Protein AF-R5AA90-F1 (afdb_monomer)

Radius of gyration: 14.56 Å; Cα contacts (8 Å, |Δi|>4): 191; chains: 1; bounding box: 32×32×39 Å

Solvent-accessible surface area (backbone atoms only — not comparable to full-atom values): 7634 Å² total; per-residue (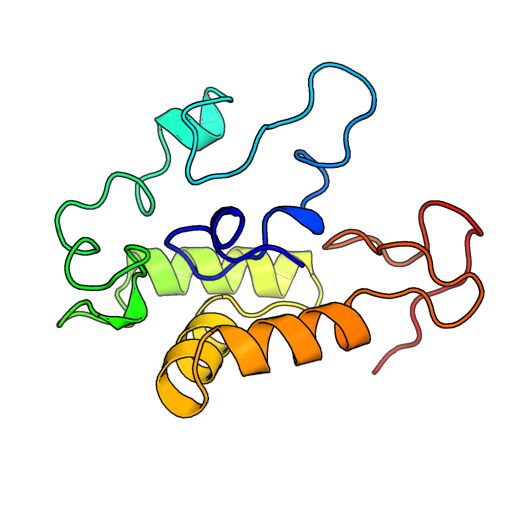Å²): 125,63,78,76,31,44,21,37,63,39,46,58,27,78,31,32,63,58,36,65,36,91,72,87,45,39,75,30,63,74,41,86,64,42,74,70,55,64,67,31,68,74,71,68,39,83,67,27,67,74,36,92,74,44,26,41,69,60,23,96,60,53,88,35,74,72,53,52,56,50,24,52,56,44,18,66,65,31,75,61,80,43,50,32,61,58,40,30,48,44,31,71,75,66,32,61,69,54,44,39,54,50,46,48,61,74,37,37,34,90,88,78,65,46,74,32,42,67,66,51,63,41,33,84,85,81,58,50,67,62,72,88,124

pLDDT: mean 90.22, std 8.74, range [44.91, 97.75]

Nearest PDB structures (foldseek):
  9avw-assembly1_C  TM=8.465E-01  e=1.377E+00  Homo sapiens
  3g9y-assembly1_A  TM=8.417E-01  e=2.031E+00  Homo sapiens
  7r7j-assembly1_A  TM=8.244E-01  e=4.146E+00  Escherichia coli K-12

Secondary structure (DSSP, 8-state):
--GGGB-TTS-BGGG-TTTS-SSS----TTS--SHHHHT-TTTT-TTS-SSSS--GGGSTTPSPHHHHHHHHHHHHHTTTS--HHHHHHHHHHH-HHHHHHHHHHHHB-TTT-PBP-TT-SB-TTT--B----

Mean predicted aligned error: 4.11 Å

Structure (mmCIF, N/CA/C/O backbone):
data_AF-R5AA90-F1
#
_entry.id   AF-R5AA90-F1
#
loop_
_atom_site.group_PDB
_atom_site.id
_atom_site.type_symbol
_atom_site.label_atom_id
_atom_site.label_alt_id
_atom_site.label_comp_id
_atom_site.label_asym_id
_atom_site.label_entity_id
_atom_site.label_seq_id
_atom_site.pdbx_PDB_ins_code
_atom_site.Cartn_x
_atom_site.Cartn_y
_atom_site.Cartn_z
_atom_site.occupancy
_atom_site.B_iso_or_equiv
_atom_site.auth_seq_id
_atom_site.auth_comp_id
_atom_site.auth_asym_id
_atom_site.auth_atom_id
_atom_site.pdbx_PDB_model_num
ATOM 1 N N . MET A 1 1 ? -9.901 -7.682 -0.817 1.00 87.62 1 MET A N 1
ATOM 2 C CA . MET A 1 1 ? -9.263 -6.435 -1.326 1.00 87.62 1 MET A CA 1
ATOM 3 C C . MET A 1 1 ? -9.341 -6.340 -2.860 1.00 87.62 1 MET A C 1
ATOM 5 O O . MET A 1 1 ? -9.481 -7.368 -3.501 1.00 87.62 1 MET A O 1
ATOM 9 N N . GLU A 1 2 ? -9.237 -5.137 -3.453 1.00 89.44 2 GLU A N 1
ATOM 10 C CA . GLU A 1 2 ? -9.438 -4.876 -4.903 1.00 89.44 2 GLU A CA 1
ATOM 11 C C . GLU A 1 2 ? -8.142 -4.472 -5.639 1.00 89.44 2 GLU A C 1
ATOM 13 O O . GLU A 1 2 ? -7.431 -3.568 -5.185 1.00 89.44 2 GLU A O 1
ATOM 18 N N . LYS A 1 3 ? -7.876 -5.041 -6.830 1.00 91.62 3 LYS A N 1
ATOM 19 C CA . LYS A 1 3 ? -6.682 -4.722 -7.657 1.00 91.62 3 LYS A CA 1
ATOM 20 C C . LYS A 1 3 ? -6.582 -3.240 -8.016 1.00 91.62 3 LYS A C 1
ATOM 22 O O . LYS A 1 3 ? -5.500 -2.657 -8.000 1.00 91.62 3 LYS A O 1
ATOM 27 N N . THR A 1 4 ? -7.720 -2.611 -8.301 1.00 90.50 4 THR A N 1
ATOM 28 C CA . THR A 1 4 ? -7.814 -1.197 -8.705 1.00 90.50 4 THR A CA 1
ATOM 29 C C . THR A 1 4 ? -7.400 -0.220 -7.599 1.00 90.50 4 THR A C 1
ATOM 31 O O . THR A 1 4 ? -7.148 0.958 -7.868 1.00 90.50 4 THR A O 1
ATOM 34 N N . LEU A 1 5 ? -7.296 -0.695 -6.352 1.00 93.69 5 LEU A N 1
ATOM 35 C CA . LEU A 1 5 ? -6.870 0.092 -5.198 1.00 93.69 5 LEU A CA 1
ATOM 36 C C . LEU A 1 5 ? -5.376 -0.049 -4.887 1.00 93.69 5 LEU A C 1
ATOM 38 O O . LEU A 1 5 ? -4.875 0.670 -4.015 1.00 93.69 5 LEU A O 1
ATOM 42 N N . ILE A 1 6 ? -4.638 -0.880 -5.626 1.00 94.38 6 ILE A N 1
ATOM 43 C CA . ILE A 1 6 ? -3.178 -0.894 -5.559 1.00 94.38 6 ILE A CA 1
ATOM 44 C C . ILE A 1 6 ? -2.636 0.349 -6.267 1.00 94.38 6 ILE A C 1
ATOM 46 O O . ILE A 1 6 ? -2.831 0.571 -7.460 1.00 94.38 6 ILE A O 1
ATOM 50 N N . ALA A 1 7 ? -1.971 1.214 -5.503 1.00 93.44 7 ALA A N 1
ATOM 51 C CA . ALA A 1 7 ? -1.340 2.414 -6.032 1.00 93.44 7 ALA A CA 1
ATOM 52 C C . ALA A 1 7 ? -0.172 2.049 -6.967 1.00 93.44 7 ALA A C 1
ATOM 54 O O . ALA A 1 7 ? 0.468 1.023 -6.749 1.00 93.44 7 ALA A O 1
ATOM 55 N N . PRO A 1 8 ? 0.250 2.938 -7.889 1.00 92.19 8 PRO A N 1
ATOM 56 C CA . PRO A 1 8 ? 1.418 2.690 -8.746 1.00 92.19 8 PRO A CA 1
ATOM 57 C C . PRO A 1 8 ? 2.715 2.380 -7.983 1.00 92.19 8 PRO A C 1
ATOM 59 O O . PRO A 1 8 ? 3.649 1.799 -8.529 1.00 92.19 8 PRO A O 1
ATOM 62 N N . CYS A 1 9 ? 2.795 2.786 -6.712 1.00 94.12 9 CYS A N 1
ATOM 63 C CA . CYS A 1 9 ? 3.907 2.485 -5.821 1.00 94.12 9 CYS A CA 1
ATOM 64 C C . CYS A 1 9 ? 3.757 1.159 -5.047 1.00 94.12 9 CYS A C 1
ATOM 66 O O . CYS A 1 9 ? 4.616 0.874 -4.236 1.00 94.12 9 CYS A O 1
ATOM 68 N N . GLY A 1 10 ? 2.693 0.372 -5.224 1.00 94.50 10 GLY A N 1
ATOM 69 C CA . GLY A 1 10 ? 2.482 -0.900 -4.510 1.00 94.50 10 GLY A CA 1
ATOM 70 C C . GLY A 1 10 ? 1.842 -0.782 -3.121 1.00 94.50 10 GLY A C 1
ATOM 71 O O . GLY A 1 10 ? 1.726 -1.770 -2.406 1.00 94.50 10 GLY A O 1
ATOM 72 N N . ILE A 1 11 ? 1.398 0.412 -2.714 1.00 95.19 11 ILE A N 1
ATOM 73 C CA . ILE A 1 11 ? 0.583 0.561 -1.496 1.00 95.19 11 ILE A CA 1
ATOM 74 C C . ILE A 1 11 ? -0.858 0.178 -1.821 1.00 95.19 11 ILE A C 1
ATOM 76 O O . ILE A 1 11 ? -1.441 0.743 -2.749 1.00 95.19 11 ILE A O 1
ATOM 80 N N . ASN A 1 12 ? -1.465 -0.675 -1.002 1.00 96.00 12 ASN A N 1
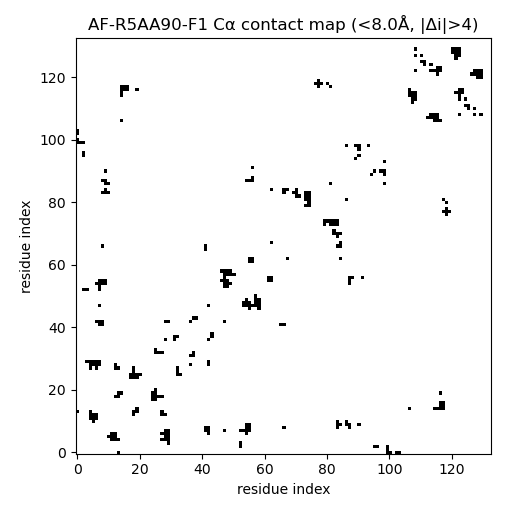ATOM 81 C CA . ASN A 1 12 ? -2.906 -0.866 -1.021 1.00 96.00 12 ASN A CA 1
ATOM 82 C C . ASN A 1 12 ? -3.618 0.354 -0.408 1.00 96.00 12 ASN A C 1
ATOM 84 O O . ASN A 1 12 ? -3.457 0.677 0.769 1.00 96.00 12 ASN A O 1
ATOM 88 N N . CYS A 1 13 ? -4.402 1.077 -1.210 1.00 95.06 13 CYS A N 1
ATOM 89 C CA . CYS A 1 13 ? -5.071 2.290 -0.745 1.00 95.06 13 CYS A CA 1
ATOM 90 C C . CYS A 1 13 ? -6.128 2.015 0.330 1.00 95.06 13 CYS A C 1
ATOM 92 O O . CYS A 1 13 ? -6.384 2.925 1.116 1.00 95.06 13 CYS A O 1
ATOM 94 N N . LEU A 1 14 ? -6.693 0.802 0.407 1.00 95.25 14 LEU A N 1
ATOM 95 C CA . LEU A 1 14 ? -7.717 0.443 1.398 1.00 95.25 14 LEU A CA 1
ATOM 96 C C . LEU A 1 14 ? -7.247 0.684 2.832 1.00 95.25 14 LEU A C 1
ATOM 98 O O . LEU A 1 14 ? -8.033 1.094 3.681 1.00 95.25 14 LEU A O 1
ATOM 102 N N . VAL A 1 15 ? -5.956 0.492 3.092 1.00 94.75 15 VAL A N 1
ATOM 103 C CA . VAL A 1 15 ? -5.356 0.616 4.428 1.00 94.75 15 VAL A CA 1
ATOM 104 C C . VAL A 1 15 ? -4.809 2.024 4.701 1.00 94.75 15 VAL A C 1
ATOM 106 O O . VAL A 1 15 ? -4.272 2.314 5.768 1.00 94.75 15 VAL A O 1
ATOM 109 N N . CYS A 1 16 ? -4.939 2.948 3.746 1.00 93.31 16 CYS A N 1
ATOM 110 C CA . CYS A 1 16 ? -4.505 4.329 3.903 1.00 93.31 16 CYS A CA 1
ATOM 111 C C . CYS A 1 16 ? -5.513 5.135 4.731 1.00 93.31 16 CYS A C 1
ATOM 113 O O . CYS A 1 16 ? -6.687 5.224 4.379 1.00 93.31 16 CYS A O 1
ATOM 115 N N . GLY A 1 17 ? -5.041 5.868 5.743 1.00 90.88 17 GLY A N 1
ATOM 116 C CA . GLY A 1 17 ? -5.927 6.704 6.562 1.00 90.88 17 GLY A CA 1
ATOM 117 C C . GLY A 1 17 ? -6.647 7.829 5.808 1.00 90.88 17 GLY A C 1
ATOM 118 O O . GLY A 1 17 ? -7.694 8.282 6.247 1.00 90.88 17 GLY A O 1
ATOM 119 N N . MET A 1 18 ? -6.142 8.274 4.647 1.00 91.31 18 MET A N 1
ATOM 120 C CA . MET A 1 18 ? -6.876 9.223 3.792 1.00 91.31 18 MET A CA 1
ATOM 121 C C . MET A 1 18 ? -8.030 8.562 3.031 1.00 91.31 18 MET A C 1
ATOM 123 O O . MET A 1 18 ? -8.995 9.249 2.706 1.00 91.31 18 MET A O 1
ATOM 127 N N . TYR A 1 19 ? -7.909 7.271 2.710 1.00 93.50 19 TYR A N 1
ATOM 128 C CA . TYR A 1 19 ? -8.972 6.486 2.082 1.00 93.50 19 TYR A CA 1
ATOM 129 C C . TYR A 1 19 ? -10.060 6.148 3.104 1.00 93.50 19 TYR A C 1
ATOM 131 O O . TYR A 1 19 ? -11.238 6.315 2.823 1.00 93.50 19 TYR A O 1
ATOM 139 N N . GLN A 1 20 ? -9.662 5.784 4.327 1.00 93.62 20 GLN A N 1
ATOM 140 C CA . GLN A 1 20 ? -10.571 5.414 5.419 1.00 93.62 20 GLN A CA 1
ATOM 141 C C . GLN A 1 20 ? -11.255 6.607 6.126 1.00 93.62 20 GLN A C 1
ATOM 143 O O . GLN A 1 20 ? -11.927 6.425 7.141 1.00 93.62 20 GLN A O 1
ATOM 148 N N . LYS A 1 21 ? -11.102 7.848 5.640 1.00 90.94 21 LYS A N 1
ATOM 149 C CA . LYS A 1 21 ? -11.766 9.011 6.256 1.00 90.94 21 LYS A CA 1
ATOM 150 C C . LYS A 1 21 ? -13.288 8.908 6.147 1.00 90.94 21 LYS A C 1
ATOM 152 O O . LYS A 1 21 ? -13.815 8.612 5.085 1.00 90.94 21 LYS A O 1
ATOM 157 N N . LYS A 1 22 ? -13.997 9.288 7.216 1.00 89.56 22 LYS A N 1
ATOM 158 C CA . LYS A 1 22 ? -15.471 9.354 7.220 1.00 89.56 22 LYS A CA 1
ATOM 159 C C . LYS A 1 22 ? -16.026 10.464 6.320 1.00 89.56 22 LYS A C 1
ATOM 161 O O . LYS A 1 22 ? -17.030 10.267 5.649 1.00 89.56 22 LYS A O 1
ATOM 166 N N . LYS A 1 23 ? -15.379 11.633 6.321 1.00 91.56 23 LYS A N 1
ATO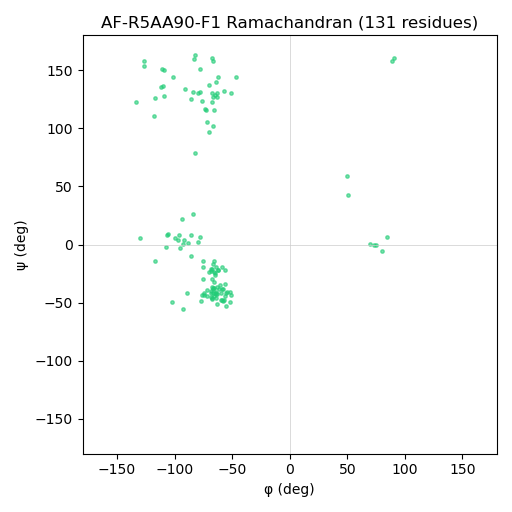M 167 C CA . LYS A 1 23 ? -15.775 12.802 5.526 1.00 91.56 23 LYS A CA 1
ATOM 168 C C . LYS A 1 23 ? -14.770 13.022 4.398 1.00 91.56 23 LYS A C 1
ATOM 170 O O . LYS A 1 23 ? -13.567 13.079 4.662 1.00 91.56 23 LYS A O 1
ATOM 175 N N . ASP A 1 24 ? -15.280 13.137 3.175 1.00 87.62 24 ASP A N 1
ATOM 176 C CA . ASP A 1 24 ? -14.518 13.363 1.940 1.00 87.62 24 ASP A CA 1
ATOM 177 C C . ASP A 1 24 ? -13.328 12.394 1.755 1.00 87.62 24 ASP A C 1
ATOM 179 O O . ASP A 1 24 ? -12.168 12.827 1.670 1.00 87.62 24 ASP A O 1
ATOM 183 N N . PRO A 1 25 ? -13.576 11.067 1.719 1.00 90.81 25 PRO A N 1
ATOM 184 C CA . PRO A 1 25 ? -12.512 10.084 1.568 1.00 90.81 25 PRO A CA 1
ATOM 185 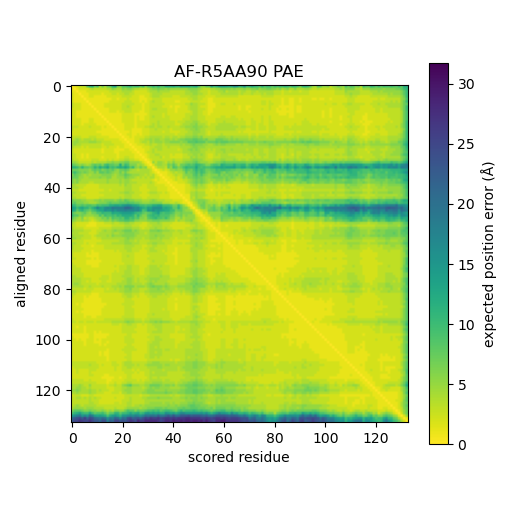C C . PRO A 1 25 ? -11.771 10.225 0.237 1.00 90.81 25 PRO A C 1
ATOM 187 O O . PRO A 1 25 ? -12.339 10.485 -0.828 1.00 90.81 25 PRO A O 1
ATOM 190 N N . CYS A 1 26 ? -10.463 9.977 0.283 1.00 92.50 26 CYS A N 1
ATOM 191 C CA . CYS A 1 26 ? -9.677 9.754 -0.922 1.00 92.50 26 CYS A CA 1
ATOM 192 C C . CYS A 1 26 ? -10.185 8.488 -1.626 1.00 92.50 26 CYS A C 1
ATOM 194 O O . CYS A 1 26 ? -10.175 7.424 -1.028 1.00 92.50 26 CYS A O 1
ATOM 196 N N . LYS A 1 27 ? -10.522 8.554 -2.917 1.00 91.44 27 LYS A N 1
ATOM 197 C CA . LYS A 1 27 ? -10.976 7.382 -3.705 1.00 91.44 27 LYS A CA 1
ATOM 198 C C . LYS A 1 27 ? -9.826 6.526 -4.274 1.00 91.44 27 LYS A C 1
ATOM 200 O O . LYS A 1 27 ? -9.961 5.916 -5.325 1.00 91.44 27 LYS A O 1
ATOM 205 N N . GLY A 1 28 ? -8.660 6.541 -3.627 1.00 91.69 28 GLY A N 1
ATOM 206 C CA . GLY A 1 28 ? -7.476 5.783 -4.049 1.00 91.69 28 GLY A CA 1
ATOM 207 C C . GLY A 1 28 ? -6.530 6.529 -4.999 1.00 91.69 28 GLY A C 1
ATOM 208 O O . GLY A 1 28 ? -6.871 7.538 -5.618 1.00 91.69 28 GLY A O 1
ATOM 209 N N . CYS A 1 29 ? -5.289 6.044 -5.081 1.00 90.94 29 CYS A N 1
ATOM 210 C CA . CYS A 1 29 ? -4.211 6.684 -5.838 1.00 90.94 29 CYS A CA 1
ATOM 211 C C . CYS A 1 29 ? -4.336 6.504 -7.352 1.00 90.94 29 CYS A C 1
ATOM 213 O O . CYS A 1 29 ? -3.769 7.314 -8.081 1.00 90.94 29 CYS A O 1
ATOM 215 N N . MET A 1 30 ? -5.102 5.525 -7.832 1.00 85.81 30 MET A N 1
ATOM 216 C CA . MET A 1 30 ? -5.403 5.378 -9.260 1.00 85.81 30 MET A CA 1
ATOM 217 C C . MET A 1 30 ? -6.347 6.486 -9.761 1.00 85.81 30 MET A C 1
ATOM 219 O O . MET A 1 30 ? -6.268 6.898 -10.914 1.00 85.81 30 MET A O 1
ATOM 223 N N . ILE A 1 31 ? -7.135 7.097 -8.867 1.00 85.00 31 ILE A N 1
ATOM 224 C CA . ILE A 1 31 ? -8.063 8.192 -9.181 1.00 85.00 31 ILE A CA 1
ATOM 225 C C . ILE A 1 31 ? -7.456 9.545 -8.756 1.00 85.00 31 ILE A C 1
ATOM 227 O O . ILE A 1 31 ? -6.714 9.661 -7.774 1.00 85.00 31 ILE A O 1
ATOM 231 N N . ARG A 1 32 ? -7.695 10.618 -9.520 1.00 76.06 32 ARG A N 1
ATOM 232 C CA . ARG A 1 32 ? -7.231 11.986 -9.192 1.00 76.06 32 ARG A CA 1
ATOM 233 C C . ARG A 1 32 ? -8.181 12.656 -8.192 1.00 76.06 32 ARG A C 1
ATOM 235 O O . ARG A 1 32 ? -8.998 13.480 -8.571 1.00 76.06 32 ARG A O 1
ATOM 242 N N . THR A 1 33 ? -8.062 12.299 -6.918 1.00 74.44 33 THR A N 1
ATOM 243 C CA . THR A 1 33 ? -9.038 12.674 -5.873 1.00 74.44 33 THR A CA 1
ATOM 244 C C . THR A 1 33 ? -8.574 13.826 -4.991 1.00 74.44 33 THR A C 1
ATOM 246 O O . THR A 1 33 ? -9.299 14.788 -4.787 1.00 74.44 33 THR A O 1
ATOM 249 N N . THR A 1 34 ? -7.348 13.750 -4.475 1.00 79.94 34 THR A N 1
ATOM 250 C CA . THR A 1 34 ? -6.782 14.758 -3.568 1.00 79.94 34 THR A CA 1
ATOM 251 C C . THR A 1 34 ? -5.659 15.533 -4.245 1.00 79.94 34 THR A C 1
ATOM 253 O O . THR A 1 34 ? -4.921 14.967 -5.055 1.00 79.94 34 THR A O 1
ATOM 256 N N . ARG A 1 35 ? -5.442 16.798 -3.849 1.00 80.88 35 ARG A N 1
ATOM 257 C CA . ARG A 1 35 ? -4.302 17.605 -4.331 1.00 80.88 35 ARG A CA 1
ATOM 258 C C . ARG A 1 35 ? -2.968 16.867 -4.163 1.00 80.88 35 ARG A C 1
ATOM 260 O O . ARG A 1 35 ? -2.152 16.864 -5.075 1.00 80.88 35 ARG A O 1
ATOM 267 N N . LYS A 1 36 ? -2.772 16.170 -3.032 1.00 78.38 36 LYS A N 1
ATOM 268 C CA . LYS A 1 36 ? -1.569 15.355 -2.768 1.00 78.38 36 LYS A CA 1
ATOM 269 C C . LYS A 1 36 ? -1.419 14.183 -3.746 1.00 78.38 36 LYS A C 1
ATOM 271 O O . LYS A 1 36 ? -0.319 13.949 -4.234 1.00 78.38 36 LYS A O 1
ATOM 276 N N . SER A 1 37 ? -2.506 13.472 -4.056 1.00 80.88 37 SER A N 1
ATOM 277 C CA . SER A 1 37 ? -2.504 12.416 -5.082 1.00 80.88 37 SER A CA 1
ATOM 278 C C . SER A 1 37 ? -2.204 12.997 -6.467 1.00 80.88 37 SER A C 1
ATOM 280 O O . SER A 1 37 ? -1.411 12.432 -7.213 1.00 80.88 37 SER A O 1
ATOM 282 N N . GLN A 1 38 ? -2.772 14.159 -6.798 1.00 84.12 38 GLN A N 1
ATOM 283 C CA . GLN A 1 38 ? -2.613 14.803 -8.105 1.00 84.12 38 GLN A CA 1
ATOM 284 C C . GLN A 1 38 ? -1.184 15.271 -8.401 1.00 84.12 38 GLN A C 1
ATOM 286 O O . GLN A 1 38 ? -0.788 15.238 -9.562 1.00 84.12 38 GLN A O 1
ATOM 291 N N . ILE A 1 39 ? -0.415 15.680 -7.389 1.00 88.19 39 ILE A N 1
ATOM 292 C CA . ILE A 1 39 ? 0.977 16.145 -7.549 1.00 88.19 39 ILE A CA 1
ATOM 293 C C . ILE A 1 39 ? 2.020 15.051 -7.269 1.00 88.19 39 ILE A C 1
ATOM 295 O O . ILE A 1 39 ? 3.219 15.323 -7.259 1.00 88.19 39 ILE A O 1
ATOM 299 N N . CYS A 1 40 ? 1.593 13.812 -7.006 1.00 89.81 40 CYS A N 1
ATOM 300 C CA . CYS A 1 40 ? 2.503 12.730 -6.647 1.00 89.81 40 CYS A CA 1
ATOM 301 C C . CYS A 1 40 ? 3.437 12.373 -7.815 1.00 89.81 40 CYS A C 1
ATOM 303 O O . CYS A 1 40 ? 3.008 11.853 -8.844 1.00 89.81 40 CYS A O 1
ATOM 305 N N . VAL A 1 41 ? 4.742 12.587 -7.622 1.00 91.19 41 VAL A N 1
ATOM 306 C CA . VAL A 1 41 ? 5.776 12.338 -8.643 1.00 91.19 41 VAL A CA 1
ATOM 307 C C . VAL A 1 41 ? 5.923 10.867 -9.039 1.00 91.19 41 VAL A C 1
ATOM 309 O O . VAL A 1 41 ? 6.407 10.589 -10.131 1.00 91.19 41 VAL A O 1
ATOM 312 N N . ILE A 1 42 ? 5.539 9.929 -8.164 1.00 91.50 42 ILE A N 1
ATOM 313 C CA . ILE A 1 42 ? 5.563 8.492 -8.478 1.00 91.50 42 ILE A CA 1
ATOM 314 C C . ILE A 1 42 ? 4.371 8.131 -9.360 1.00 91.50 42 ILE A C 1
ATOM 316 O O . ILE A 1 42 ? 4.554 7.534 -10.412 1.00 91.50 42 ILE A O 1
ATOM 320 N N . LYS A 1 43 ? 3.165 8.567 -8.979 1.00 88.19 43 LYS A N 1
ATOM 321 C CA . LYS A 1 43 ? 1.942 8.353 -9.764 1.00 88.19 43 LYS A CA 1
ATOM 322 C C . LYS A 1 43 ? 2.030 8.979 -11.157 1.00 88.19 43 LYS A C 1
ATOM 324 O O . LYS A 1 43 ? 1.591 8.381 -12.128 1.00 88.19 43 LYS A O 1
ATOM 329 N N . ASN A 1 44 ? 2.586 10.185 -11.249 1.00 89.12 44 ASN A N 1
ATOM 330 C CA . ASN A 1 44 ? 2.693 10.924 -12.507 1.00 89.12 44 ASN A CA 1
ATOM 331 C C . ASN A 1 44 ? 3.946 10.550 -13.319 1.00 89.12 44 ASN A C 1
ATOM 333 O O . ASN A 1 44 ? 4.267 11.220 -14.299 1.00 89.12 44 ASN A O 1
ATOM 337 N N . CYS A 1 45 ? 4.689 9.518 -12.911 1.00 89.88 45 CYS A N 1
ATOM 338 C CA . CYS A 1 45 ? 5.867 9.068 -13.635 1.00 89.88 45 CYS A CA 1
ATOM 339 C C . CYS A 1 45 ? 5.457 8.483 -14.996 1.00 89.88 45 CYS A C 1
ATOM 341 O O . CYS A 1 45 ? 4.627 7.582 -15.073 1.00 89.88 45 CYS A O 1
ATOM 343 N N . SER A 1 46 ? 6.057 8.955 -16.091 1.00 84.19 46 SER A N 1
ATOM 344 C CA . SER A 1 46 ? 5.786 8.410 -17.431 1.00 84.19 46 SER A CA 1
ATOM 345 C C . SER A 1 46 ? 6.315 6.984 -17.620 1.00 84.19 46 SER A C 1
ATOM 347 O O . SER A 1 46 ? 5.818 6.260 -18.471 1.00 84.19 46 SER A O 1
ATOM 349 N N . GLN A 1 47 ? 7.288 6.571 -16.803 1.00 81.19 47 GLN A N 1
ATOM 350 C CA . GLN A 1 47 ? 8.010 5.302 -16.935 1.00 81.19 47 GLN A CA 1
ATOM 351 C C . GLN A 1 47 ? 7.313 4.105 -16.265 1.00 81.19 47 GLN A C 1
ATOM 353 O O . GLN A 1 47 ? 7.768 2.981 -16.434 1.00 81.19 47 GLN A O 1
ATOM 358 N N . SER A 1 48 ? 6.257 4.318 -15.472 1.00 68.50 48 SER A N 1
ATOM 359 C CA . SER A 1 48 ? 5.584 3.261 -14.693 1.00 68.50 48 SER A CA 1
ATOM 360 C C . SER A 1 48 ? 4.384 2.634 -15.415 1.00 68.50 48 SER A C 1
ATOM 362 O O . SER A 1 48 ? 3.487 2.121 -14.759 1.00 68.50 48 SER A O 1
ATOM 364 N N . ARG A 1 49 ? 4.316 2.733 -16.749 1.00 66.31 49 ARG A N 1
ATOM 365 C CA . ARG A 1 49 ? 3.117 2.409 -17.550 1.00 66.31 49 ARG A CA 1
ATOM 366 C C . ARG A 1 49 ? 3.139 1.028 -18.216 1.00 66.31 49 ARG A C 1
ATOM 368 O O . ARG A 1 49 ? 2.253 0.739 -19.004 1.00 66.31 49 ARG A O 1
ATOM 375 N N . TRP A 1 50 ? 4.145 0.207 -17.931 1.00 66.81 50 TRP A N 1
ATOM 376 C CA . TRP A 1 50 ? 4.416 -1.024 -18.687 1.00 66.81 50 TRP A CA 1
ATOM 377 C C . TRP A 1 50 ? 3.752 -2.286 -18.122 1.00 66.81 50 TRP A C 1
ATOM 379 O O . TRP A 1 50 ? 3.987 -3.374 -18.632 1.00 66.81 50 TRP A O 1
ATOM 389 N N . THR A 1 51 ? 2.947 -2.160 -17.069 1.00 70.88 51 THR A N 1
ATOM 390 C CA . THR A 1 51 ? 2.215 -3.268 -16.440 1.00 70.88 51 THR A CA 1
ATOM 391 C C . THR A 1 51 ? 0.728 -2.935 -16.348 1.00 70.88 51 THR A C 1
ATOM 393 O O . THR A 1 51 ? 0.359 -1.759 -16.383 1.00 70.88 51 THR A O 1
ATOM 396 N N . ASP A 1 52 ? -0.123 -3.958 -16.240 1.00 71.88 52 ASP A N 1
ATOM 397 C CA . ASP A 1 52 ? -1.550 -3.805 -15.945 1.00 71.88 52 ASP A CA 1
ATOM 398 C C . ASP A 1 52 ? -1.888 -4.500 -14.608 1.00 71.88 52 ASP A C 1
ATOM 400 O O . ASP A 1 52 ? -1.801 -5.727 -14.526 1.00 71.88 52 ASP A O 1
ATOM 404 N N . PRO A 1 53 ? -2.210 -3.749 -13.533 1.00 75.38 53 PRO A N 1
ATOM 405 C CA . PRO A 1 53 ? -2.223 -2.285 -13.457 1.00 75.38 53 PRO A CA 1
ATOM 406 C C . PRO A 1 53 ? -0.808 -1.667 -13.556 1.00 75.38 53 PRO A C 1
ATOM 408 O O . PRO A 1 53 ? 0.180 -2.350 -13.283 1.00 75.38 53 PRO A O 1
ATOM 411 N N . PRO A 1 54 ? -0.682 -0.365 -13.895 1.00 83.38 54 PRO A N 1
ATOM 412 C CA . PRO A 1 54 ? 0.604 0.317 -14.058 1.00 83.38 54 PRO A CA 1
ATOM 413 C C . PRO A 1 54 ? 1.319 0.508 -12.716 1.00 83.38 54 PRO A C 1
ATOM 415 O O . PRO A 1 54 ? 1.079 1.461 -11.967 1.00 83.38 54 PRO A O 1
ATOM 418 N N . LEU A 1 55 ? 2.226 -0.420 -12.429 1.00 91.19 55 LEU A N 1
ATOM 419 C CA . LEU A 1 55 ? 3.042 -0.490 -11.222 1.00 91.19 55 LEU A CA 1
ATOM 420 C C . LEU A 1 55 ? 4.508 -0.164 -11.512 1.00 91.19 55 LEU A C 1
ATOM 422 O O . LEU A 1 55 ? 5.061 -0.459 -12.570 1.00 91.19 55 LEU A O 1
ATOM 426 N N . CYS A 1 56 ? 5.187 0.393 -10.510 1.00 93.38 56 CYS A N 1
ATOM 427 C CA . CYS A 1 56 ? 6.598 0.761 -10.620 1.00 93.38 56 CYS A CA 1
ATOM 428 C C . CYS A 1 56 ? 7.547 -0.430 -10.824 1.00 93.38 56 CYS A C 1
ATOM 430 O O . CYS A 1 56 ? 8.667 -0.202 -11.274 1.00 93.38 56 CYS A O 1
ATOM 432 N N . VAL A 1 57 ? 7.130 -1.662 -10.509 1.00 91.50 57 VAL A N 1
ATOM 433 C CA . VAL A 1 57 ? 7.981 -2.857 -10.633 1.00 91.50 57 VAL A CA 1
ATOM 434 C C . VAL A 1 57 ? 8.301 -3.229 -12.086 1.00 91.50 57 VAL A C 1
ATOM 436 O O . VAL A 1 57 ? 9.350 -3.799 -12.351 1.00 91.50 57 VAL A O 1
ATOM 439 N N . GLY A 1 58 ? 7.472 -2.806 -13.049 1.00 84.94 58 GLY A N 1
ATOM 440 C CA . GLY A 1 58 ? 7.749 -2.967 -14.483 1.00 84.94 58 GLY A CA 1
ATOM 441 C C . GLY A 1 58 ? 8.721 -1.932 -15.064 1.00 84.94 58 GLY A C 1
ATOM 442 O O . GLY A 1 58 ? 8.950 -1.898 -16.269 1.00 84.94 58 GLY A O 1
ATOM 443 N N . CYS A 1 59 ? 9.264 -1.026 -14.247 1.00 89.50 59 CYS A N 1
ATOM 444 C CA . CYS A 1 59 ? 10.179 0.009 -14.716 1.00 89.50 59 CYS A CA 1
ATOM 445 C C . CYS A 1 59 ? 11.616 -0.526 -14.803 1.00 89.50 59 CYS A C 1
ATOM 447 O O . CYS A 1 59 ? 12.147 -1.003 -13.807 1.00 89.50 59 CYS A O 1
ATOM 449 N N . ALA A 1 60 ? 12.317 -0.307 -15.920 1.00 88.94 60 ALA A N 1
ATOM 450 C CA . ALA A 1 60 ? 13.726 -0.709 -16.073 1.00 88.94 60 ALA A CA 1
ATOM 451 C C . ALA A 1 60 ? 14.687 -0.083 -15.037 1.00 88.94 60 ALA A C 1
ATOM 453 O O . ALA A 1 60 ? 15.794 -0.564 -14.828 1.00 88.94 60 ALA A O 1
ATOM 454 N N . LYS A 1 61 ? 14.277 1.015 -14.386 1.00 91.62 61 LYS A N 1
ATOM 455 C CA . LYS A 1 61 ? 15.045 1.686 -13.323 1.00 91.62 61 LYS A CA 1
ATOM 456 C C . LYS A 1 61 ? 14.618 1.256 -11.918 1.00 91.62 61 LYS A C 1
ATOM 458 O O . LYS A 1 61 ? 14.994 1.924 -10.955 1.00 91.62 61 LYS A O 1
ATOM 463 N N . PHE A 1 62 ? 13.761 0.248 -11.786 1.00 92.56 62 PHE A N 1
ATOM 464 C CA . PHE A 1 62 ? 13.279 -0.225 -10.496 1.00 92.56 62 PHE A CA 1
ATOM 465 C C . PHE A 1 62 ? 14.399 -0.940 -9.709 1.00 92.56 62 PHE A C 1
ATOM 467 O O . PHE A 1 62 ? 15.129 -1.732 -10.295 1.00 92.56 62 PHE A O 1
ATOM 474 N N . PRO A 1 63 ? 14.535 -0.696 -8.390 1.00 95.06 63 PRO A N 1
ATOM 475 C CA . PRO A 1 63 ? 13.924 0.392 -7.627 1.00 95.06 63 PRO A CA 1
ATOM 476 C C . PRO A 1 63 ? 14.646 1.729 -7.875 1.00 95.06 63 PRO A C 1
ATOM 478 O O . PRO A 1 63 ? 15.840 1.881 -7.607 1.00 95.06 63 PRO A O 1
ATOM 481 N N . CYS A 1 64 ? 13.918 2.755 -8.328 1.00 95.44 64 CYS A N 1
ATOM 482 C CA . CYS A 1 64 ? 14.530 4.047 -8.656 1.00 95.44 64 CYS A CA 1
ATOM 483 C C . CYS A 1 64 ? 14.723 4.928 -7.408 1.00 95.44 64 CYS A C 1
ATOM 485 O O . CYS A 1 64 ? 14.060 4.743 -6.384 1.00 95.44 64 CYS A O 1
ATOM 487 N N . ARG A 1 65 ? 15.577 5.962 -7.498 1.00 96.06 65 ARG A N 1
ATOM 488 C CA . ARG A 1 65 ? 15.879 6.873 -6.370 1.00 96.06 65 ARG A CA 1
ATOM 489 C C . ARG A 1 65 ? 14.626 7.453 -5.701 1.00 96.06 65 ARG A C 1
ATOM 491 O O . ARG A 1 65 ? 14.551 7.497 -4.478 1.00 96.06 65 ARG A O 1
ATOM 498 N N . ARG A 1 66 ? 13.637 7.893 -6.490 1.00 95.19 66 ARG A N 1
ATOM 499 C CA . ARG A 1 66 ? 12.392 8.492 -5.966 1.00 95.19 66 ARG A CA 1
ATOM 500 C C . ARG A 1 66 ? 11.559 7.476 -5.182 1.00 95.19 66 ARG A C 1
ATOM 502 O O . ARG A 1 66 ? 10.964 7.837 -4.170 1.00 95.19 66 ARG A O 1
ATOM 509 N N . LEU A 1 67 ? 11.531 6.226 -5.644 1.00 96.00 67 LEU A N 1
ATOM 510 C CA . LEU A 1 67 ? 10.797 5.150 -4.992 1.00 96.00 67 LEU A CA 1
ATOM 511 C C . LEU A 1 67 ? 11.483 4.725 -3.691 1.00 96.00 67 LEU A C 1
ATOM 513 O O . LEU A 1 67 ? 10.810 4.668 -2.672 1.00 96.00 67 LEU A O 1
ATOM 517 N N . LYS A 1 68 ? 12.816 4.566 -3.687 1.00 97.69 68 LYS A N 1
ATOM 518 C CA . LYS A 1 68 ? 13.603 4.298 -2.464 1.00 97.69 68 LYS A CA 1
ATOM 519 C C . LYS A 1 68 ? 13.379 5.362 -1.385 1.00 97.69 68 LYS A C 1
ATOM 521 O O . LYS A 1 68 ? 13.208 5.048 -0.214 1.00 97.69 68 LYS A O 1
ATOM 526 N N . GLN A 1 69 ? 13.326 6.636 -1.777 1.00 97.19 69 GLN A N 1
ATOM 527 C CA . GLN A 1 69 ? 13.014 7.727 -0.847 1.00 97.19 69 GLN A CA 1
ATOM 528 C C . GLN A 1 69 ? 11.577 7.661 -0.312 1.00 97.19 69 GLN A C 1
ATOM 530 O O . GLN A 1 69 ? 11.340 8.021 0.839 1.00 97.19 69 GLN A O 1
ATOM 535 N N . LEU A 1 70 ? 10.606 7.259 -1.139 1.00 95.62 70 LEU A N 1
ATOM 536 C CA . LEU A 1 70 ? 9.225 7.070 -0.693 1.00 95.62 70 LEU A CA 1
ATOM 537 C C . LEU A 1 70 ? 9.126 5.894 0.284 1.00 95.62 70 LEU A C 1
ATOM 539 O O . LEU A 1 70 ? 8.531 6.061 1.344 1.00 95.62 70 LEU A O 1
ATOM 543 N N . ASP A 1 71 ? 9.740 4.764 -0.060 1.00 97.44 71 ASP A N 1
ATOM 544 C CA . ASP A 1 71 ? 9.795 3.549 0.749 1.00 97.44 71 ASP A CA 1
ATOM 545 C C . ASP A 1 71 ? 10.369 3.826 2.138 1.00 97.44 71 ASP A C 1
ATOM 547 O O . ASP A 1 71 ? 9.674 3.614 3.127 1.00 97.44 71 ASP A O 1
ATOM 551 N N . ARG A 1 72 ? 11.550 4.455 2.213 1.00 97.25 72 ARG A N 1
ATOM 552 C CA . ARG A 1 72 ? 12.169 4.860 3.483 1.00 97.25 72 ARG A CA 1
ATOM 553 C C . ARG A 1 72 ? 11.214 5.666 4.366 1.00 97.25 72 ARG A C 1
ATOM 555 O O . ARG A 1 72 ? 11.014 5.321 5.524 1.00 97.25 72 ARG A O 1
ATOM 562 N N . ARG A 1 73 ? 10.566 6.702 3.815 1.00 94.56 73 ARG A N 1
ATOM 563 C CA . ARG A 1 73 ? 9.619 7.534 4.581 1.00 94.56 73 ARG A CA 1
ATOM 564 C C . ARG A 1 73 ? 8.428 6.739 5.111 1.00 94.56 73 ARG A C 1
ATOM 566 O O . ARG A 1 73 ? 7.923 7.063 6.182 1.00 94.56 73 ARG A O 1
ATOM 573 N N . TYR A 1 74 ? 7.911 5.786 4.339 1.00 94.19 74 TYR A N 1
ATOM 574 C CA . TYR A 1 74 ? 6.775 4.968 4.764 1.00 94.19 74 TYR A CA 1
ATOM 575 C C . TYR A 1 74 ? 7.200 3.911 5.780 1.00 94.19 74 TYR A C 1
ATOM 577 O O . TYR A 1 74 ? 6.533 3.780 6.802 1.00 94.19 74 TYR A O 1
ATOM 585 N N . SER A 1 75 ? 8.325 3.237 5.558 1.00 94.25 75 SER A N 1
ATOM 586 C CA . SER A 1 75 ? 8.891 2.274 6.501 1.00 94.25 75 SER A CA 1
ATOM 587 C C . SER A 1 75 ? 9.165 2.927 7.861 1.00 94.25 75 SER A C 1
ATOM 589 O O . SER A 1 75 ? 8.652 2.462 8.876 1.00 94.25 75 SER A O 1
ATOM 591 N N . GLU A 1 76 ? 9.824 4.093 7.890 1.00 94.06 76 GLU A N 1
ATOM 592 C CA . GLU A 1 76 ? 10.072 4.857 9.124 1.00 94.06 76 GLU A CA 1
ATOM 593 C C . GLU A 1 76 ? 8.761 5.243 9.834 1.00 94.06 76 GLU A C 1
ATOM 595 O O . GLU A 1 76 ? 8.595 4.999 11.029 1.00 94.06 76 GLU A O 1
ATOM 600 N N . LYS A 1 77 ? 7.779 5.790 9.100 1.00 91.50 77 LYS A N 1
ATOM 601 C CA . LYS A 1 77 ? 6.478 6.196 9.672 1.00 91.50 77 LYS A CA 1
ATOM 602 C C . LYS A 1 77 ? 5.644 5.035 10.197 1.00 91.50 77 LYS A C 1
ATOM 604 O O . LYS A 1 77 ? 4.789 5.240 11.053 1.00 91.50 77 LYS A O 1
ATOM 609 N N . THR A 1 78 ? 5.845 3.844 9.649 1.00 90.50 78 THR A N 1
ATOM 610 C CA . THR A 1 78 ? 5.055 2.650 9.962 1.00 90.50 78 THR A CA 1
ATOM 611 C C . THR A 1 78 ? 5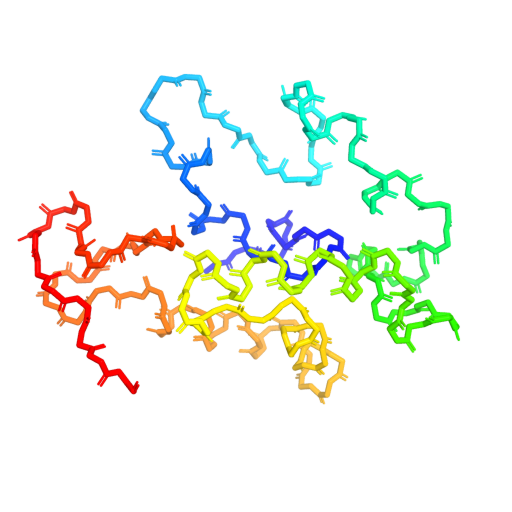.828 1.651 10.813 1.00 90.50 78 THR A C 1
ATOM 613 O O . THR A 1 78 ? 5.336 0.547 11.041 1.00 90.50 78 THR A O 1
ATOM 616 N N . LYS A 1 79 ? 7.018 2.036 11.299 1.00 90.00 79 LYS A N 1
ATOM 617 C CA . LYS A 1 79 ? 7.919 1.185 12.087 1.00 90.00 79 LYS A CA 1
ATOM 618 C C . LYS A 1 79 ? 8.176 -0.168 11.406 1.00 90.00 79 LYS A C 1
ATOM 620 O O . LYS A 1 79 ? 8.114 -1.206 12.048 1.00 90.00 79 LYS A O 1
ATOM 625 N N . GLY A 1 80 ? 8.390 -0.146 10.091 1.00 88.94 80 GLY A N 1
ATOM 626 C CA . GLY A 1 80 ? 8.695 -1.331 9.286 1.00 88.94 80 GLY A CA 1
ATOM 627 C C . GLY A 1 80 ? 7.497 -2.197 8.885 1.00 88.94 80 GLY A C 1
ATOM 628 O O . GLY A 1 80 ? 7.666 -3.101 8.077 1.00 88.94 80 GLY A O 1
ATOM 629 N N . THR A 1 81 ? 6.276 -1.918 9.359 1.00 89.00 81 THR A N 1
ATOM 630 C CA . THR A 1 81 ? 5.089 -2.733 9.004 1.00 89.00 81 THR A CA 1
ATOM 631 C C . THR A 1 81 ? 4.690 -2.640 7.524 1.00 89.00 81 THR A C 1
ATOM 633 O O . THR A 1 81 ? 3.949 -3.486 7.012 1.00 89.00 81 THR A O 1
ATOM 636 N N . LEU A 1 82 ? 5.182 -1.624 6.811 1.00 92.62 82 LEU A N 1
ATOM 637 C CA . LEU A 1 82 ? 4.967 -1.431 5.382 1.00 92.62 82 LEU A CA 1
ATOM 638 C C . LEU A 1 82 ? 6.289 -1.096 4.679 1.00 92.62 82 LEU A C 1
ATOM 640 O O . LEU A 1 82 ? 6.900 -0.065 4.966 1.00 92.62 82 LEU A O 1
ATOM 644 N N . SER A 1 83 ? 6.656 -1.906 3.684 1.00 96.19 83 SER A N 1
ATOM 645 C CA . SER A 1 83 ? 7.653 -1.557 2.672 1.00 96.19 83 SER A CA 1
ATOM 646 C C . SER A 1 83 ? 6.994 -1.527 1.298 1.00 96.19 83 SER A C 1
ATOM 648 O O . SER A 1 83 ? 6.352 -2.470 0.854 1.00 96.19 83 SER A O 1
ATOM 650 N N . ILE A 1 84 ? 7.162 -0.402 0.621 1.00 96.75 84 ILE A N 1
ATOM 651 C CA . ILE A 1 84 ? 6.700 -0.143 -0.740 1.00 96.75 84 ILE A CA 1
ATOM 652 C C . ILE A 1 84 ? 7.483 -1.003 -1.730 1.00 96.75 84 ILE A C 1
ATOM 654 O O . ILE A 1 84 ? 6.903 -1.533 -2.674 1.00 96.75 84 ILE A O 1
ATOM 658 N N . ILE A 1 85 ? 8.798 -1.124 -1.530 1.00 97.56 85 ILE A N 1
ATOM 659 C CA . ILE A 1 85 ? 9.642 -1.944 -2.403 1.00 97.56 85 ILE A CA 1
ATOM 660 C C . ILE A 1 85 ? 9.306 -3.422 -2.220 1.00 97.56 85 ILE A C 1
ATOM 662 O O . ILE A 1 85 ? 9.121 -4.093 -3.231 1.00 97.56 85 ILE A O 1
ATOM 666 N N . GLU A 1 86 ? 9.155 -3.904 -0.981 1.00 97.75 86 GLU A N 1
ATOM 667 C CA . GLU A 1 86 ? 8.799 -5.309 -0.750 1.00 97.75 86 GLU A CA 1
ATOM 668 C C . GLU A 1 86 ? 7.416 -5.641 -1.313 1.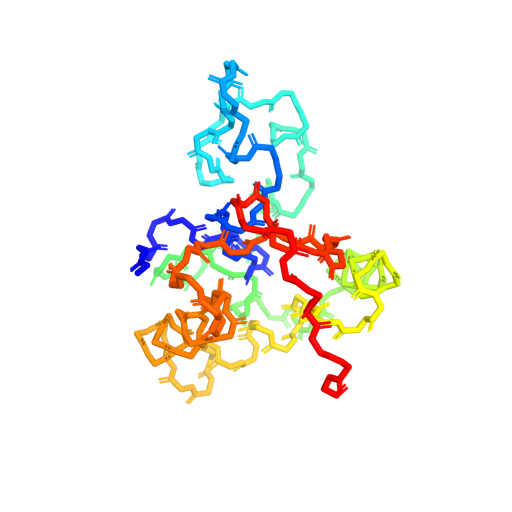00 97.75 86 GLU A C 1
ATOM 670 O O . GLU A 1 86 ? 7.280 -6.635 -2.011 1.00 97.75 86 GLU A O 1
ATOM 675 N N . ASN A 1 87 ? 6.416 -4.770 -1.130 1.00 97.12 87 ASN A N 1
ATOM 676 C CA . ASN A 1 87 ? 5.102 -4.964 -1.747 1.00 97.12 87 ASN A CA 1
ATOM 677 C C . ASN A 1 87 ? 5.197 -5.111 -3.276 1.00 97.12 87 ASN A C 1
ATOM 679 O O . ASN A 1 87 ? 4.560 -5.974 -3.870 1.00 97.12 87 ASN A O 1
ATOM 683 N N . LEU A 1 88 ? 5.990 -4.258 -3.933 1.00 96.25 88 LEU A N 1
ATOM 684 C CA . LEU A 1 88 ? 6.180 -4.322 -5.382 1.00 96.25 88 LEU A CA 1
ATOM 685 C C . LEU A 1 88 ? 6.921 -5.594 -5.817 1.00 96.25 88 LEU A C 1
ATOM 687 O O . LEU A 1 88 ? 6.564 -6.160 -6.848 1.00 96.25 88 LEU A O 1
ATOM 691 N N . LEU A 1 89 ? 7.915 -6.042 -5.044 1.00 96.81 89 LEU A N 1
ATOM 692 C CA . LEU A 1 89 ? 8.623 -7.301 -5.286 1.00 96.81 89 LEU A CA 1
ATOM 693 C C . LEU A 1 89 ? 7.703 -8.511 -5.100 1.00 96.81 89 LEU A C 1
ATOM 695 O O . LEU A 1 89 ? 7.700 -9.375 -5.967 1.00 96.81 89 LEU A O 1
ATOM 699 N N . ALA A 1 90 ? 6.885 -8.549 -4.046 1.00 96.81 90 ALA A N 1
ATOM 700 C CA . ALA A 1 90 ? 5.891 -9.601 -3.828 1.00 96.81 9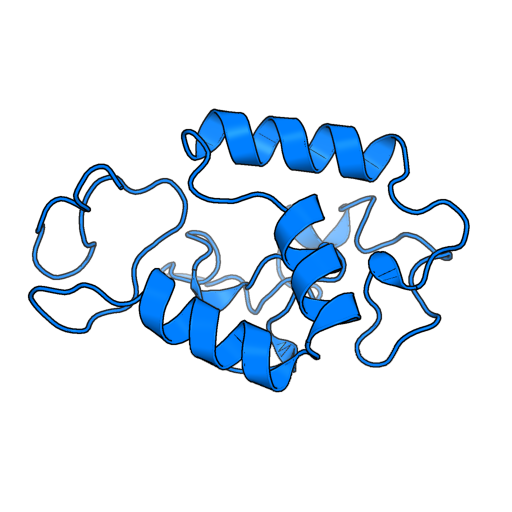0 ALA A CA 1
ATOM 701 C C . ALA A 1 90 ? 4.919 -9.699 -5.015 1.00 96.81 90 ALA A C 1
ATOM 703 O O . ALA A 1 90 ? 4.765 -10.764 -5.606 1.00 96.81 90 ALA A O 1
ATOM 704 N N . ILE A 1 91 ? 4.377 -8.564 -5.478 1.00 95.12 91 ILE A N 1
ATOM 705 C CA . ILE A 1 91 ? 3.509 -8.534 -6.669 1.00 95.12 91 ILE A CA 1
ATOM 706 C C . ILE A 1 91 ? 4.228 -9.080 -7.915 1.00 95.12 91 ILE A C 1
ATOM 708 O O . ILE A 1 91 ? 3.603 -9.760 -8.725 1.00 95.12 91 ILE A O 1
ATOM 712 N N . GLN A 1 92 ? 5.520 -8.791 -8.095 1.00 93.81 92 GLN A N 1
ATOM 713 C CA . GLN A 1 92 ? 6.296 -9.313 -9.226 1.00 93.81 92 GLN A CA 1
ATOM 714 C C . GLN A 1 92 ? 6.604 -10.808 -9.105 1.00 93.81 92 GLN A C 1
ATOM 716 O O . GLN A 1 92 ? 6.593 -11.497 -10.122 1.00 93.81 92 GLN A O 1
ATOM 721 N N . ARG A 1 93 ? 6.917 -11.298 -7.901 1.00 95.75 93 ARG A N 1
ATOM 722 C CA . ARG A 1 93 ? 7.278 -12.702 -7.661 1.00 95.75 93 ARG A CA 1
ATOM 723 C C . ARG A 1 93 ? 6.066 -13.624 -7.719 1.00 95.75 93 ARG A C 1
ATOM 725 O O . ARG A 1 93 ? 6.152 -14.702 -8.293 1.00 95.75 93 ARG A O 1
ATOM 732 N N . GLU A 1 94 ? 4.967 -13.205 -7.105 1.00 95.06 94 GLU A N 1
ATOM 733 C CA . GLU A 1 94 ? 3.847 -14.085 -6.753 1.00 95.06 94 GLU A CA 1
ATOM 734 C C . GLU A 1 94 ? 2.553 -13.701 -7.485 1.00 95.06 94 GLU A C 1
ATOM 736 O O . GLU A 1 94 ? 1.612 -14.488 -7.557 1.00 95.06 94 GLU A O 1
ATOM 741 N N . GLY A 1 95 ? 2.505 -12.507 -8.079 1.00 94.50 95 GLY A N 1
ATOM 742 C CA . GLY A 1 95 ? 1.317 -11.967 -8.729 1.00 94.50 95 GLY A CA 1
ATOM 743 C C . GLY A 1 95 ? 0.418 -11.176 -7.776 1.00 94.50 95 GLY A C 1
ATOM 744 O O . GLY A 1 95 ? 0.437 -11.327 -6.554 1.00 94.50 95 GLY A O 1
ATOM 745 N N . ILE A 1 96 ? -0.399 -10.291 -8.353 1.00 93.94 96 ILE A N 1
ATOM 746 C CA . ILE A 1 96 ? -1.225 -9.354 -7.578 1.00 93.94 96 ILE A CA 1
ATOM 747 C C . ILE A 1 96 ? -2.330 -10.049 -6.770 1.00 93.94 96 ILE A C 1
ATOM 749 O O . ILE A 1 96 ? -2.706 -9.546 -5.718 1.00 93.94 96 ILE A O 1
ATOM 753 N N . ASP A 1 97 ? -2.850 -11.185 -7.240 1.00 95.25 97 ASP A N 1
ATOM 754 C CA . ASP A 1 97 ? -3.919 -11.916 -6.550 1.00 95.25 97 ASP A CA 1
ATOM 755 C C . ASP A 1 97 ? -3.438 -12.519 -5.227 1.00 95.25 97 ASP A C 1
ATOM 757 O O . ASP A 1 97 ? -4.088 -12.327 -4.200 1.00 95.25 97 ASP A O 1
ATOM 761 N N . LEU A 1 98 ? -2.269 -13.172 -5.229 1.00 96.62 98 LEU A N 1
ATOM 762 C CA . LEU A 1 98 ? -1.667 -13.708 -4.007 1.00 96.62 98 LEU A CA 1
ATOM 763 C C . LEU A 1 98 ? -1.300 -12.578 -3.042 1.00 96.62 98 LEU A C 1
ATOM 765 O O . LEU A 1 98 ? -1.700 -12.615 -1.882 1.00 96.62 98 LEU A O 1
ATOM 769 N N . PHE A 1 99 ? -0.660 -11.519 -3.543 1.00 96.56 99 PHE A N 1
ATOM 770 C CA . PHE A 1 99 ? -0.350 -10.337 -2.738 1.00 96.56 99 PHE A CA 1
ATOM 771 C C . PHE A 1 99 ? -1.595 -9.739 -2.054 1.00 96.56 99 PHE A C 1
ATOM 773 O O . PHE A 1 99 ? -1.540 -9.332 -0.895 1.00 96.56 99 PHE A O 1
ATOM 780 N N . LEU A 1 100 ? -2.738 -9.678 -2.747 1.00 96.56 100 LEU A N 1
ATOM 781 C CA . LEU A 1 100 ? -3.987 -9.180 -2.164 1.00 96.56 100 LEU A CA 1
ATOM 782 C C . LEU A 1 100 ? -4.533 -10.103 -1.069 1.00 96.56 100 LEU A C 1
ATOM 784 O O . LEU A 1 100 ? -5.071 -9.597 -0.084 1.00 96.56 100 LEU A O 1
ATOM 788 N N . ALA A 1 101 ? -4.401 -11.422 -1.223 1.00 97.06 101 ALA A N 1
ATOM 789 C CA . ALA A 1 101 ? -4.784 -12.380 -0.190 1.00 97.06 101 ALA A CA 1
ATOM 790 C C . ALA A 1 101 ? -3.909 -12.225 1.067 1.00 97.06 101 ALA A C 1
ATOM 792 O O . ALA A 1 101 ? -4.424 -12.202 2.185 1.00 97.06 101 ALA A O 1
ATOM 793 N N . GLU A 1 102 ? -2.602 -12.029 0.892 1.00 95.81 102 GLU A N 1
ATOM 794 C CA . GLU A 1 102 ? -1.680 -11.766 1.998 1.00 95.81 102 GLU A CA 1
ATOM 795 C C . GLU A 1 102 ? -1.946 -10.421 2.678 1.00 95.81 102 GLU A C 1
ATOM 797 O O . GLU A 1 102 ? -1.936 -10.330 3.908 1.00 95.81 102 GLU A O 1
ATOM 802 N N . GLU A 1 103 ? -2.229 -9.367 1.907 1.00 96.06 103 GLU A N 1
ATOM 803 C CA . GLU A 1 103 ? -2.604 -8.069 2.464 1.00 96.06 103 GLU A CA 1
ATOM 804 C C . GLU A 1 103 ? -3.920 -8.158 3.254 1.00 96.06 103 GLU A C 1
ATOM 806 O O . GLU A 1 103 ? -4.028 -7.520 4.302 1.00 96.06 103 GLU A O 1
ATOM 811 N N . GLU A 1 104 ? -4.900 -8.960 2.822 1.00 95.94 104 GLU A N 1
ATOM 812 C CA . GLU A 1 104 ? -6.151 -9.169 3.566 1.00 95.94 104 GLU A CA 1
ATOM 813 C C . GLU A 1 104 ? -5.854 -9.740 4.957 1.00 95.94 104 GLU A C 1
ATOM 815 O O . GLU A 1 104 ? -6.307 -9.191 5.961 1.00 95.94 104 GLU A O 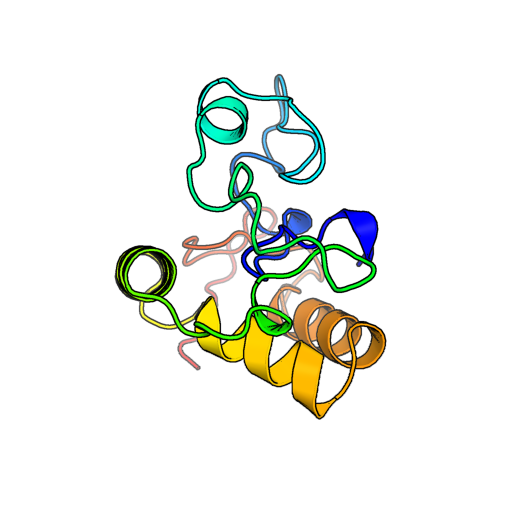1
ATOM 820 N N . ILE A 1 105 ? -5.004 -10.767 5.038 1.00 94.69 105 ILE A N 1
ATOM 821 C CA . ILE A 1 105 ? -4.573 -11.360 6.312 1.00 94.69 105 ILE A CA 1
ATOM 822 C C . ILE A 1 105 ? -3.807 -10.324 7.143 1.00 94.69 105 ILE A C 1
ATOM 824 O O . ILE A 1 105 ? -4.141 -10.060 8.299 1.00 94.69 105 ILE A O 1
ATOM 828 N N . LYS A 1 106 ? -2.799 -9.682 6.543 1.00 94.25 106 LYS A N 1
ATOM 829 C CA . LYS A 1 106 ? -1.912 -8.722 7.208 1.00 94.25 106 LYS A CA 1
ATOM 830 C C . LYS A 1 106 ? -2.656 -7.515 7.768 1.00 94.25 106 LYS A C 1
ATOM 832 O O . LYS A 1 106 ? -2.227 -6.948 8.776 1.00 94.25 106 LYS A O 1
ATOM 837 N N . TRP A 1 107 ? -3.711 -7.050 7.111 1.00 95.31 107 TRP A N 1
ATOM 838 C CA . TRP A 1 107 ? -4.421 -5.829 7.492 1.00 95.31 107 TRP A CA 1
ATOM 839 C C . TRP A 1 107 ? -5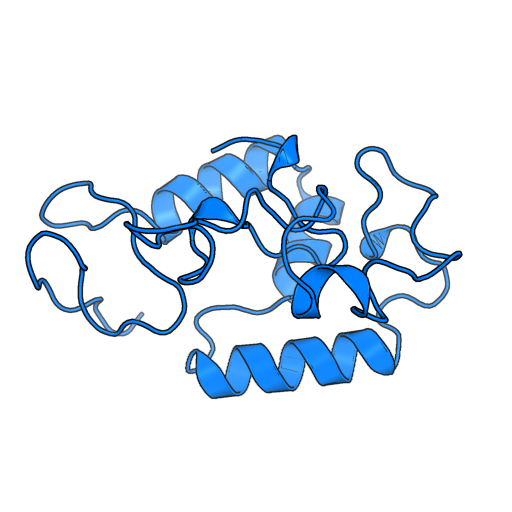.773 -6.080 8.149 1.00 95.31 107 TRP A C 1
ATOM 841 O O . TRP A 1 107 ? -6.473 -5.113 8.436 1.00 95.31 107 TRP A O 1
ATOM 851 N N . THR A 1 108 ? -6.110 -7.321 8.478 1.00 95.44 108 THR A N 1
ATOM 852 C CA . THR A 1 108 ? -7.312 -7.642 9.250 1.00 95.44 108 THR A CA 1
ATOM 853 C C . THR A 1 108 ? -7.007 -7.669 10.745 1.00 95.44 108 THR A C 1
ATOM 855 O O . THR A 1 108 ? -6.010 -8.231 11.195 1.00 95.44 108 THR A O 1
ATOM 858 N N . CYS A 1 109 ? -7.856 -7.030 11.553 1.00 95.69 109 CYS A N 1
ATOM 859 C CA . CYS A 1 109 ? -7.743 -7.102 13.006 1.00 95.69 109 CYS A CA 1
ATOM 860 C C . CYS A 1 109 ? -8.053 -8.524 13.489 1.00 95.69 109 CYS A C 1
ATOM 862 O O . CYS A 1 109 ? -9.168 -9.003 13.304 1.00 95.69 109 CYS A O 1
ATOM 864 N N . SER A 1 110 ? -7.113 -9.152 14.193 1.00 94.12 110 SER A N 1
ATOM 865 C CA . SER A 1 110 ? -7.286 -10.493 14.771 1.00 94.12 110 SER A CA 1
ATOM 866 C C . SER A 1 110 ? -8.400 -10.587 15.820 1.00 94.12 110 SER A C 1
ATOM 868 O O . SER A 1 110 ? -8.906 -11.674 16.065 1.00 94.12 110 SER A O 1
ATOM 870 N N . ASN A 1 111 ? -8.785 -9.468 16.443 1.00 96.38 111 ASN A N 1
ATOM 871 C CA . ASN A 1 111 ? -9.801 -9.450 17.495 1.00 96.38 111 ASN A CA 1
ATOM 872 C C . ASN A 1 111 ? -11.230 -9.268 16.961 1.00 96.38 111 ASN A C 1
ATOM 874 O O . ASN A 1 111 ? -12.156 -9.895 17.457 1.00 96.38 111 ASN A O 1
ATOM 878 N N . CYS A 1 112 ? -11.434 -8.381 15.981 1.00 96.62 112 CYS A N 1
ATOM 879 C CA . CYS A 1 112 ? -12.784 -8.035 15.515 1.00 96.62 112 CYS A CA 1
ATOM 880 C C . CYS A 1 112 ? -12.970 -8.103 13.993 1.00 96.62 112 CYS A C 1
ATOM 882 O O . CYS A 1 112 ? -13.996 -7.654 13.491 1.00 96.62 112 CYS A O 1
ATOM 884 N N . GLY A 1 113 ? -11.969 -8.568 13.242 1.00 95.56 113 GLY A N 1
ATOM 885 C CA . GLY A 1 113 ? -12.043 -8.726 11.787 1.00 95.56 113 GLY A CA 1
ATOM 886 C C . GLY A 1 113 ? -12.073 -7.423 10.980 1.00 95.56 113 GLY A C 1
ATOM 887 O O . GLY A 1 113 ? -12.146 -7.463 9.759 1.00 95.56 113 GLY A O 1
ATOM 888 N N . SER A 1 114 ? -12.023 -6.247 11.614 1.00 95.44 114 SER A N 1
ATOM 889 C CA . SER A 1 114 ? -12.079 -4.983 10.873 1.00 95.44 114 SER A CA 1
ATOM 890 C C . SER A 1 114 ? -10.745 -4.640 10.218 1.00 95.44 114 SER A C 1
ATOM 892 O O . SER A 1 114 ? -9.683 -4.929 10.776 1.00 95.44 114 SER A O 1
ATOM 894 N N . LEU A 1 115 ? -10.808 -3.910 9.107 1.00 95.31 115 LEU A N 1
ATOM 895 C CA . LEU A 1 115 ? -9.629 -3.432 8.399 1.00 95.31 115 LEU A CA 1
ATOM 896 C C . LEU A 1 115 ? -8.799 -2.461 9.257 1.00 95.31 115 LEU A C 1
ATOM 898 O O . LEU A 1 115 ? -9.303 -1.490 9.826 1.00 95.31 115 LEU A O 1
ATOM 902 N N . LEU A 1 116 ? -7.500 -2.721 9.322 1.00 95.19 116 LEU A N 1
ATOM 903 C CA . LEU A 1 116 ? -6.511 -1.910 10.013 1.00 95.19 116 LEU A CA 1
ATOM 904 C C . LEU A 1 116 ? -6.049 -0.745 9.131 1.00 95.19 116 LEU A C 1
ATOM 906 O O . LEU A 1 116 ? -6.157 -0.757 7.903 1.00 95.19 116 LEU A O 1
ATOM 910 N N . GLN A 1 117 ? -5.490 0.275 9.776 1.00 94.00 117 GLN A N 1
ATOM 911 C CA . GLN A 1 117 ? -4.961 1.456 9.105 1.00 94.00 117 GLN A CA 1
ATOM 912 C C . GLN A 1 117 ? -3.432 1.478 9.187 1.00 94.00 117 GLN A C 1
ATOM 914 O O . GLN A 1 117 ? -2.856 1.275 10.258 1.00 94.00 117 GLN A O 1
ATOM 919 N N . ILE A 1 118 ? -2.768 1.804 8.076 1.00 92.19 118 ILE A N 1
ATOM 920 C CA . ILE A 1 118 ? -1.325 2.058 8.020 1.00 92.19 118 ILE A CA 1
ATOM 921 C C . ILE A 1 118 ? -0.929 3.071 9.101 1.00 92.19 118 ILE A C 1
ATOM 923 O O . ILE A 1 118 ? -1.511 4.154 9.204 1.00 92.19 118 ILE A O 1
ATOM 927 N N . GLY A 1 119 ? 0.109 2.730 9.869 1.00 86.75 119 GLY A N 1
ATOM 928 C CA . GLY A 1 119 ? 0.686 3.595 10.899 1.00 86.75 119 GLY A CA 1
ATOM 929 C C . GLY A 1 119 ? -0.146 3.715 12.179 1.00 86.75 119 GLY A C 1
ATOM 930 O O . GLY A 1 119 ? 0.288 4.404 13.098 1.00 86.75 119 GLY A O 1
ATOM 931 N N . SER A 1 120 ? -1.306 3.054 12.270 1.00 90.00 120 SER A N 1
ATOM 932 C CA . SER A 1 120 ? -2.061 2.976 13.521 1.00 90.00 120 SER A CA 1
ATOM 933 C C . SER A 1 120 ? -1.552 1.811 14.377 1.00 90.00 120 SER A C 1
ATOM 935 O O . SER A 1 120 ? -1.544 0.678 13.892 1.00 90.00 120 SER A O 1
ATOM 937 N N . PRO A 1 121 ? -1.154 2.042 15.643 1.00 89.12 121 PRO A N 1
ATOM 938 C CA . PRO A 1 121 ? -0.770 0.964 16.554 1.00 89.12 121 PRO A CA 1
ATOM 939 C C . PRO A 1 121 ? -1.980 0.186 17.096 1.00 89.12 121 PRO A C 1
ATOM 941 O O . PRO A 1 121 ? -1.808 -0.887 17.663 1.00 89.12 121 PRO A O 1
ATOM 944 N N . ILE A 1 122 ? -3.193 0.720 16.931 1.00 92.81 122 ILE A N 1
ATOM 945 C CA . ILE A 1 122 ? -4.441 0.133 17.428 1.00 92.81 122 ILE A CA 1
ATOM 946 C C . ILE A 1 122 ? -5.467 -0.020 16.307 1.00 92.81 122 ILE A C 1
ATOM 948 O O . ILE A 1 122 ? -5.465 0.725 15.319 1.00 92.81 122 ILE A O 1
ATOM 952 N N . CYS A 1 123 ? -6.370 -0.976 16.479 1.00 94.50 123 CYS A N 1
ATOM 953 C CA . CYS A 1 123 ? -7.520 -1.162 15.613 1.00 94.50 123 CYS A CA 1
ATOM 954 C C . CYS A 1 123 ? -8.473 0.048 15.706 1.00 94.50 123 CYS A C 1
ATOM 956 O O . CYS A 1 123 ? -8.898 0.385 16.812 1.00 94.50 123 CYS A O 1
ATOM 958 N N . PRO A 1 124 ? -8.880 0.665 14.578 1.00 91.81 124 PRO A N 1
ATOM 959 C CA . PRO A 1 124 ? -9.764 1.836 14.596 1.00 91.81 124 PRO A CA 1
ATOM 960 C C . PRO A 1 124 ? -11.185 1.523 15.094 1.00 91.81 124 PRO A C 1
ATOM 962 O O . PRO A 1 124 ? -11.889 2.434 15.518 1.00 91.81 124 PRO A O 1
ATOM 965 N N . THR A 1 125 ? -11.599 0.252 15.046 1.00 94.12 125 THR A N 1
ATOM 966 C CA . THR A 1 125 ? -12.937 -0.197 15.463 1.00 94.12 125 THR A CA 1
ATOM 967 C C . THR A 1 125 ? -12.994 -0.642 16.925 1.00 94.12 125 THR A C 1
ATOM 969 O O . THR A 1 125 ? -13.804 -0.120 17.680 1.00 94.12 125 THR A O 1
ATOM 972 N N . CYS A 1 126 ? -12.152 -1.597 17.341 1.00 95.56 126 CYS A N 1
ATOM 973 C CA . CYS A 1 126 ? -12.215 -2.184 18.689 1.00 95.56 126 CYS A CA 1
ATOM 974 C C . CYS A 1 126 ? -11.086 -1.754 19.641 1.00 95.56 126 CYS A C 1
ATOM 976 O O . CYS A 1 126 ? -11.051 -2.207 20.780 1.00 95.56 126 CYS A O 1
ATOM 978 N N . GLY A 1 127 ? -10.122 -0.944 19.190 1.00 94.38 127 GLY A N 1
ATOM 979 C CA . GLY A 1 127 ? -8.995 -0.492 20.016 1.00 94.38 127 GLY A CA 1
ATOM 980 C C . GLY A 1 127 ? -7.924 -1.549 20.316 1.00 94.38 127 GLY A C 1
ATOM 981 O O . GLY A 1 127 ? -6.927 -1.220 20.954 1.00 94.38 127 GLY A O 1
ATOM 982 N N . HIS A 1 128 ? -8.075 -2.791 19.837 1.00 94.00 128 HIS A N 1
ATOM 983 C CA . HIS A 1 128 ? -7.081 -3.849 20.038 1.00 94.00 128 HIS A CA 1
ATOM 984 C C . HIS A 1 128 ? -5.705 -3.431 19.501 1.00 94.00 128 HIS A C 1
ATOM 986 O O . HIS A 1 128 ? -5.593 -2.938 18.373 1.00 94.00 128 HIS A O 1
ATOM 992 N N . SER A 1 129 ? -4.664 -3.629 20.312 1.00 89.62 129 SER A N 1
ATOM 993 C CA . SER A 1 129 ? -3.285 -3.329 19.930 1.00 89.62 129 SER A CA 1
ATOM 994 C C . SER A 1 129 ? -2.835 -4.278 18.832 1.00 89.62 129 SER A C 1
ATOM 996 O O . SER A 1 129 ? -2.978 -5.494 18.943 1.00 89.62 129 SER A O 1
ATOM 998 N N . ARG A 1 130 ? -2.263 -3.729 17.766 1.00 78.19 130 ARG A N 1
ATOM 999 C CA . ARG A 1 130 ? -1.635 -4.531 16.728 1.00 78.19 130 ARG A CA 1
ATOM 1000 C C . ARG A 1 130 ? -0.344 -5.081 17.337 1.00 78.19 130 ARG A C 1
ATOM 1002 O O . ARG A 1 130 ? 0.587 -4.315 17.583 1.00 78.19 130 ARG A O 1
ATOM 1009 N N . GLY A 1 131 ? -0.336 -6.373 17.676 1.00 64.19 131 GLY A N 1
ATOM 1010 C CA . GLY A 1 131 ? 0.822 -7.037 18.276 1.00 64.19 131 GLY A CA 1
ATOM 1011 C C . GLY A 1 131 ? 2.108 -6.700 17.516 1.00 64.19 131 GLY A C 1
ATOM 1012 O O . GLY A 1 131 ? 2.080 -6.512 16.298 1.00 64.19 131 GLY A O 1
ATOM 1013 N N . LYS A 1 132 ? 3.226 -6.571 18.237 1.00 49.88 132 LYS A N 1
ATOM 1014 C CA . LYS A 1 132 ? 4.541 -6.459 17.600 1.00 49.88 132 LYS A CA 1
ATOM 1015 C C . LYS A 1 132 ? 4.809 -7.804 16.921 1.00 49.88 132 LYS A C 1
ATOM 1017 O O . LYS A 1 132 ? 5.075 -8.772 17.626 1.00 49.88 132 LYS A O 1
ATOM 1022 N N . SER A 1 133 ? 4.625 -7.874 15.604 1.00 44.91 133 SER A N 1
ATOM 1023 C CA . SER A 1 133 ? 5.246 -8.924 14.792 1.00 44.91 133 SER A CA 1
ATOM 1024 C C . SER A 1 133 ? 6.755 -8.737 14.812 1.00 44.91 133 SER A C 1
ATOM 1026 O O . SER A 1 133 ? 7.184 -7.559 14.763 1.00 44.91 133 SER A O 1
#

Sequence (133 aa):
MEKTLIAPCGINCLVCGMYQKKKDPCKGCMIRTTRKSQICVIKNCSQSRWTDPPLCVGCAKFPCRRLKQLDRRYSEKTKGTLSIIENLLAIQREGIDLFLAEEEIKWTCSNCGSLLQIGSPICPTCGHSRGKS

Foldseek 3Di:
DDPLQQALLLDRNVQAPQQVDPPQRDPHLSDPRDPCSVPDCSRPPPQQVPDVVRHPLPGPCPVPPSSVVVQVVLCVLQVNLDGSSVSSVCCVPPNPVVSVVVQQVSQADPPPRDGHHRSDQARPPPRHGPDDD